Protein AF-A0A6V7LAR7-F1 (afdb_monomer)

Sequence (161 aa):
KAHPILPVVAITGLGSPVVISAIHAVNAEGSDAVVTILKGGPGHHHAVVSALAQPGSSIDVLVEVYGPPPPTPPPTSTEPPATEPSTAPTSEEPSTPSESTETTVAPPSEETTVPDETTESSAAPSEETTVPAESTEPSEEPSAPPAQEPSSEPSSPASSN

pLDDT: mean 70.25, std 15.03, range [43.09, 93.5]

Structure (mmCIF, N/CA/C/O backbone):
data_AF-A0A6V7LAR7-F1
#
_entry.id   AF-A0A6V7LAR7-F1
#
loop_
_atom_site.group_PDB
_atom_site.id
_atom_site.type_symbol
_atom_site.label_atom_id
_atom_site.label_alt_id
_atom_site.label_comp_id
_atom_site.label_asym_id
_atom_site.label_entity_id
_atom_site.label_seq_id
_atom_site.pdbx_PDB_ins_code
_atom_site.Cartn_x
_atom_site.Cartn_y
_atom_site.Cartn_z
_atom_site.occupancy
_atom_site.B_iso_or_equiv
_atom_site.auth_seq_id
_atom_site.auth_comp_id
_atom_site.auth_asym_id
_atom_site.auth_atom_id
_atom_site.pdbx_PDB_model_num
ATOM 1 N N . LYS A 1 1 ? -28.496 15.052 15.044 1.00 46.34 1 LYS A N 1
ATOM 2 C CA . LYS A 1 1 ? -28.074 15.571 13.718 1.00 46.34 1 LYS A CA 1
ATOM 3 C C . LYS A 1 1 ? -26.676 15.009 13.479 1.00 46.34 1 LYS A C 1
ATOM 5 O O . LYS A 1 1 ? -25.758 15.465 14.140 1.00 46.34 1 LYS A O 1
ATOM 10 N N . ALA A 1 2 ? -26.551 13.916 12.723 1.00 43.09 2 ALA A N 1
ATOM 11 C CA . ALA A 1 2 ? -25.265 13.247 12.524 1.00 43.09 2 ALA A CA 1
ATOM 12 C C . ALA A 1 2 ? -24.350 14.156 11.690 1.00 43.09 2 ALA A C 1
ATOM 14 O O . ALA A 1 2 ? -24.773 14.648 10.643 1.00 43.09 2 ALA A O 1
ATOM 15 N N . HIS A 1 3 ? -23.148 14.440 12.191 1.00 43.09 3 HIS A N 1
ATOM 16 C CA . HIS A 1 3 ? -22.141 15.165 11.423 1.00 43.09 3 HIS A CA 1
ATOM 17 C C . HIS A 1 3 ? -21.569 14.237 10.339 1.00 43.09 3 HIS A C 1
ATOM 19 O O . HIS A 1 3 ? -21.360 13.054 10.615 1.00 43.09 3 HIS A O 1
ATOM 25 N N . PRO A 1 4 ? -21.350 14.742 9.113 1.00 46.06 4 PRO A N 1
ATOM 26 C CA . PRO A 1 4 ? -20.839 13.942 8.008 1.00 46.06 4 PRO A CA 1
ATOM 27 C C . PRO A 1 4 ? -19.440 13.410 8.336 1.00 46.06 4 PRO A C 1
ATOM 29 O O . PRO A 1 4 ? -18.548 14.165 8.721 1.00 46.06 4 PRO A O 1
ATOM 32 N N . ILE A 1 5 ? -19.278 12.095 8.201 1.00 46.91 5 ILE A N 1
ATOM 33 C CA . ILE A 1 5 ? -18.023 11.371 8.402 1.00 46.91 5 ILE A CA 1
ATOM 34 C C . ILE A 1 5 ? -17.092 11.752 7.246 1.00 46.91 5 ILE A C 1
ATOM 36 O O . ILE A 1 5 ? -17.402 11.459 6.094 1.00 46.91 5 ILE A O 1
ATOM 40 N N . LEU A 1 6 ? -15.974 12.420 7.532 1.00 53.06 6 LEU A N 1
ATOM 41 C CA . LEU A 1 6 ? -14.935 12.682 6.534 1.00 53.06 6 LEU A CA 1
ATOM 42 C C . LEU A 1 6 ? -13.552 12.308 7.081 1.00 53.06 6 LEU A C 1
ATOM 44 O O . LEU A 1 6 ? -12.831 13.172 7.575 1.00 53.06 6 LEU A O 1
ATOM 48 N N . PRO A 1 7 ? -13.144 11.042 6.928 1.00 48.00 7 PRO A N 1
ATOM 49 C CA . PRO A 1 7 ? -11.750 10.722 6.708 1.00 48.00 7 PRO A CA 1
ATOM 50 C C . PRO A 1 7 ? -11.610 10.115 5.311 1.00 48.00 7 PRO A C 1
ATOM 52 O O . PRO A 1 7 ? -11.947 8.960 5.081 1.00 48.00 7 PRO A O 1
ATOM 55 N N . VAL A 1 8 ? -11.111 10.903 4.360 1.00 46.16 8 VAL A N 1
ATOM 56 C CA . VAL A 1 8 ? -10.593 10.367 3.098 1.00 46.16 8 VAL A CA 1
ATOM 57 C C . VAL A 1 8 ? -9.153 10.827 2.992 1.00 46.16 8 VAL A C 1
ATOM 59 O O . VAL A 1 8 ? -8.874 11.937 2.546 1.00 46.16 8 VAL A O 1
ATOM 62 N N . VAL A 1 9 ? -8.230 9.976 3.429 1.00 49.28 9 VAL A N 1
ATOM 63 C CA . VAL A 1 9 ? -6.819 10.141 3.086 1.00 49.28 9 VAL A CA 1
ATOM 64 C C . VAL A 1 9 ? -6.592 9.334 1.813 1.00 49.28 9 VAL A C 1
ATOM 66 O O . VAL A 1 9 ? -6.404 8.124 1.861 1.00 49.28 9 VAL A O 1
ATOM 69 N N . ALA A 1 10 ? -6.676 9.998 0.661 1.00 46.47 10 ALA A N 1
ATOM 70 C CA . ALA A 1 10 ? -6.247 9.419 -0.607 1.00 46.47 10 ALA A CA 1
ATOM 71 C C . ALA A 1 10 ? -4.748 9.696 -0.767 1.00 46.47 10 ALA A C 1
ATOM 73 O O . ALA A 1 10 ? -4.351 10.734 -1.301 1.00 46.47 10 ALA A O 1
ATOM 74 N N . ILE A 1 11 ? -3.904 8.790 -0.272 1.00 56.28 11 ILE A N 1
ATOM 75 C CA . ILE A 1 11 ? -2.467 8.869 -0.547 1.00 56.28 11 ILE A CA 1
ATOM 76 C C . ILE A 1 11 ? -2.269 8.349 -1.968 1.00 56.28 11 ILE A C 1
ATOM 78 O O . ILE A 1 11 ? -2.351 7.149 -2.228 1.00 56.28 11 ILE A O 1
ATOM 82 N N . THR A 1 12 ? -2.063 9.271 -2.904 1.00 50.88 12 THR A N 1
ATOM 83 C CA . THR A 1 12 ? -1.630 8.920 -4.258 1.00 50.88 12 THR A CA 1
ATOM 84 C C . THR A 1 12 ? -0.116 8.787 -4.210 1.00 50.88 12 THR A C 1
ATOM 86 O O . THR A 1 12 ? 0.573 9.750 -3.875 1.00 50.88 12 THR A O 1
ATOM 89 N N . GLY A 1 13 ? 0.397 7.584 -4.477 1.00 53.59 13 GLY A N 1
ATOM 90 C CA . GLY A 1 13 ? 1.837 7.333 -4.482 1.00 53.59 13 GLY A CA 1
ATOM 91 C C . GLY A 1 13 ? 2.574 8.311 -5.401 1.00 53.59 13 GLY A C 1
ATOM 92 O O . GLY A 1 13 ? 2.082 8.634 -6.484 1.00 53.59 13 GLY A O 1
ATOM 93 N N . LEU A 1 14 ? 3.745 8.782 -4.955 1.00 52.44 14 LEU A N 1
ATOM 94 C CA . LEU A 1 14 ? 4.710 9.525 -5.769 1.00 52.44 14 LEU A CA 1
ATOM 95 C C . LEU A 1 14 ? 4.876 8.776 -7.093 1.00 52.44 14 LEU A C 1
ATOM 97 O O . LEU A 1 14 ? 5.326 7.634 -7.070 1.00 52.44 14 LEU A O 1
ATOM 101 N N . GLY A 1 15 ? 4.440 9.381 -8.203 1.00 55.12 15 GLY A N 1
ATOM 102 C CA . GLY A 1 15 ? 4.368 8.754 -9.524 1.00 55.12 15 GLY A CA 1
ATOM 103 C C . GLY A 1 15 ? 5.712 8.181 -9.955 1.00 55.12 15 GLY A C 1
ATOM 104 O O . GLY A 1 15 ? 6.521 8.868 -10.577 1.00 55.12 15 GLY A O 1
ATOM 105 N N . SER A 1 16 ? 5.957 6.926 -9.591 1.00 60.81 16 SER A N 1
ATOM 106 C CA . SER A 1 16 ? 7.172 6.223 -9.948 1.00 60.81 16 SER A CA 1
ATOM 107 C C . SER A 1 16 ? 7.112 5.937 -11.446 1.00 60.81 16 SER A C 1
ATOM 109 O O . SER A 1 16 ? 6.093 5.432 -11.929 1.00 60.81 16 SER A O 1
ATOM 111 N N . PRO A 1 17 ? 8.189 6.199 -12.207 1.00 72.12 17 PRO A N 1
ATOM 112 C CA . PRO A 1 17 ? 8.261 5.756 -13.597 1.00 72.12 17 PRO A CA 1
ATOM 113 C C . PRO A 1 17 ? 8.225 4.223 -13.698 1.00 72.12 17 PRO A C 1
ATOM 115 O O . PRO A 1 17 ? 8.034 3.669 -14.776 1.00 72.12 17 PRO A O 1
ATOM 118 N N . VAL A 1 18 ? 8.400 3.525 -12.574 1.00 78.19 18 VAL A N 1
ATOM 119 C CA . VAL A 1 18 ? 8.431 2.074 -12.489 1.00 78.19 18 VAL A CA 1
ATOM 120 C C . VAL A 1 18 ? 7.026 1.522 -12.232 1.00 78.19 18 VAL A C 1
ATOM 122 O O . VAL A 1 18 ? 6.269 2.055 -11.422 1.00 78.19 18 VAL A O 1
ATOM 125 N N . VAL A 1 19 ? 6.682 0.440 -12.931 1.00 88.88 19 VAL A N 1
ATOM 126 C CA . VAL A 1 19 ? 5.436 -0.307 -12.730 1.00 88.88 19 VAL A CA 1
ATOM 127 C C . VAL A 1 19 ? 5.450 -0.983 -11.359 1.00 88.88 19 VAL A C 1
ATOM 129 O O . VAL A 1 19 ? 6.422 -1.642 -10.993 1.00 88.88 19 VAL A O 1
ATOM 132 N N . ILE A 1 20 ? 4.360 -0.853 -10.612 1.00 89.56 20 ILE A N 1
ATOM 133 C CA . ILE A 1 20 ? 4.181 -1.506 -9.317 1.00 89.56 20 ILE A CA 1
ATOM 134 C C . ILE A 1 20 ? 4.089 -3.022 -9.533 1.00 89.56 20 ILE A C 1
ATOM 136 O O . ILE A 1 20 ? 3.331 -3.491 -10.382 1.00 89.56 20 ILE A O 1
ATOM 140 N N . SER A 1 21 ? 4.843 -3.802 -8.760 1.00 90.25 21 SER A N 1
ATOM 141 C CA . SER A 1 21 ? 4.786 -5.269 -8.770 1.00 90.25 21 SER A CA 1
ATOM 142 C C . SER A 1 21 ? 3.894 -5.818 -7.660 1.00 90.25 21 SER A C 1
ATOM 144 O O . SER A 1 21 ? 3.171 -6.788 -7.875 1.00 90.25 21 SER A O 1
ATOM 146 N N . ALA A 1 22 ? 3.909 -5.183 -6.489 1.00 90.56 22 ALA A N 1
ATOM 147 C CA . ALA A 1 22 ? 3.083 -5.548 -5.347 1.00 90.56 22 ALA A CA 1
ATOM 148 C C . ALA A 1 22 ? 2.824 -4.330 -4.454 1.00 90.56 22 ALA A C 1
ATOM 150 O O . ALA A 1 22 ? 3.607 -3.378 -4.434 1.00 90.56 22 ALA A O 1
ATOM 151 N N . ILE A 1 23 ? 1.725 -4.381 -3.704 1.00 90.81 23 ILE A N 1
ATOM 152 C CA . ILE A 1 23 ? 1.389 -3.402 -2.670 1.00 90.81 23 ILE A CA 1
ATOM 153 C C . ILE A 1 23 ? 1.040 -4.168 -1.411 1.00 90.81 23 ILE A C 1
ATOM 155 O O . ILE A 1 23 ? 0.245 -5.107 -1.457 1.00 90.81 23 ILE A O 1
ATOM 159 N N . HIS A 1 24 ? 1.613 -3.734 -0.302 1.00 93.12 24 HIS A N 1
ATOM 160 C CA . HIS A 1 24 ? 1.287 -4.217 1.022 1.00 93.12 24 HIS A CA 1
ATOM 161 C C . HIS A 1 24 ? 0.841 -3.015 1.856 1.00 93.12 24 HIS A C 1
ATOM 163 O O . HIS A 1 24 ? 1.580 -2.047 2.002 1.00 93.12 24 HIS A O 1
ATOM 169 N N . ALA A 1 25 ? -0.409 -3.032 2.311 1.00 92.38 25 ALA A N 1
ATOM 170 C CA . ALA A 1 25 ? -0.999 -1.939 3.073 1.00 92.38 25 ALA A CA 1
ATOM 171 C C . ALA A 1 25 ? -1.646 -2.519 4.329 1.00 92.38 25 ALA A C 1
ATOM 173 O O . ALA A 1 25 ? -2.578 -3.318 4.231 1.00 92.38 25 ALA A O 1
ATOM 174 N N . VAL A 1 26 ? -1.122 -2.147 5.493 1.00 93.50 26 VAL A N 1
ATOM 175 C CA . VAL A 1 26 ? -1.520 -2.706 6.790 1.00 93.50 26 VAL A CA 1
ATOM 176 C C . VAL A 1 26 ? -1.661 -1.603 7.827 1.00 93.50 26 VAL A C 1
ATOM 178 O O . VAL A 1 26 ? -0.988 -0.578 7.745 1.00 93.50 26 VAL A O 1
ATOM 181 N N . ASN A 1 27 ? -2.522 -1.817 8.817 1.00 93.19 27 ASN A N 1
ATOM 182 C CA . ASN A 1 27 ? -2.596 -0.917 9.962 1.00 93.19 27 ASN A CA 1
ATOM 183 C C . ASN A 1 27 ? -1.307 -0.997 10.775 1.00 93.19 27 ASN A C 1
ATOM 185 O O . ASN A 1 27 ? -0.805 -2.091 11.048 1.00 93.19 27 ASN A O 1
ATOM 189 N N . ALA A 1 28 ? -0.802 0.161 11.182 1.00 92.75 28 ALA A N 1
ATOM 190 C CA . ALA A 1 28 ? 0.229 0.234 12.200 1.00 92.75 28 ALA A CA 1
ATOM 191 C C . ALA A 1 28 ? -0.343 -0.137 13.581 1.00 92.75 28 ALA A C 1
ATOM 193 O O . ALA A 1 28 ? -1.559 -0.240 13.783 1.00 92.75 28 ALA A O 1
ATOM 194 N N . GLU A 1 29 ? 0.549 -0.354 14.546 1.00 93.25 29 GLU A N 1
ATOM 195 C CA . GLU A 1 29 ? 0.164 -0.698 15.913 1.00 93.25 29 GLU A CA 1
ATOM 196 C C . GLU A 1 29 ? -0.709 0.408 16.530 1.00 93.25 29 GLU A C 1
ATOM 198 O O . GLU A 1 29 ? -0.348 1.582 16.527 1.00 93.25 29 GLU A O 1
ATOM 203 N N . GLY A 1 30 ? -1.883 0.031 17.047 1.00 88.88 30 GLY A N 1
ATOM 204 C CA . GLY A 1 30 ? -2.839 0.971 17.641 1.00 88.88 30 GLY A CA 1
ATOM 205 C C . GLY A 1 30 ? -3.810 1.642 16.660 1.00 88.88 30 GLY A C 1
ATOM 206 O O . GLY A 1 30 ? -4.621 2.456 17.101 1.00 88.88 30 GLY A O 1
ATOM 207 N N . SER A 1 31 ? -3.785 1.304 15.364 1.00 91.12 31 SER A N 1
ATOM 208 C CA . SER A 1 31 ? -4.808 1.744 14.403 1.00 91.12 31 SER A CA 1
ATOM 209 C C . SER A 1 31 ? -5.839 0.650 14.103 1.00 91.12 31 SER A C 1
ATOM 211 O O . SER A 1 31 ? -5.499 -0.521 13.931 1.00 91.12 31 SER A O 1
ATOM 213 N N . ASP A 1 32 ? -7.112 1.042 14.009 1.00 88.69 32 ASP A N 1
ATOM 214 C CA . ASP A 1 32 ? -8.255 0.173 13.691 1.00 88.69 32 ASP A CA 1
ATOM 215 C C . ASP A 1 32 ? -8.853 0.449 12.297 1.00 88.69 32 ASP A C 1
ATOM 217 O O . ASP A 1 32 ? -9.992 0.074 12.012 1.00 88.69 32 ASP A O 1
ATOM 221 N N . ALA A 1 33 ? -8.101 1.114 11.416 1.00 91.44 33 ALA A N 1
ATOM 222 C CA . ALA A 1 33 ? -8.613 1.529 10.119 1.00 91.44 33 ALA A CA 1
ATOM 223 C C . ALA A 1 33 ? -8.933 0.335 9.196 1.00 91.44 33 ALA A C 1
ATOM 225 O O . ALA A 1 33 ? -8.230 -0.669 9.133 1.00 91.44 33 ALA A O 1
ATOM 226 N N . VAL A 1 34 ? -9.989 0.455 8.403 1.00 92.25 34 VAL A N 1
ATOM 227 C CA . VAL A 1 34 ? -10.242 -0.422 7.262 1.00 92.25 34 VAL A CA 1
ATOM 228 C C . VAL A 1 34 ? -9.461 0.129 6.076 1.00 92.25 34 VAL A C 1
ATOM 230 O O . VAL A 1 34 ? -9.736 1.234 5.605 1.00 92.25 34 VAL A O 1
ATOM 233 N N . VAL A 1 35 ? -8.483 -0.640 5.602 1.00 92.00 35 VAL A N 1
ATOM 234 C CA . VAL A 1 35 ? -7.614 -0.265 4.480 1.00 92.00 35 VAL A CA 1
ATOM 235 C C . VAL A 1 35 ? -8.081 -0.967 3.211 1.00 92.00 35 VAL A C 1
ATOM 237 O O . VAL A 1 35 ? -8.353 -2.166 3.207 1.00 92.00 35 VAL A O 1
ATOM 240 N N . THR A 1 36 ? -8.211 -0.230 2.111 1.00 91.50 36 THR A N 1
ATOM 241 C CA . THR A 1 36 ? -8.667 -0.767 0.822 1.00 91.50 36 THR A CA 1
ATOM 242 C C . THR A 1 36 ? -7.935 -0.094 -0.332 1.00 91.50 36 THR A C 1
ATOM 244 O O . THR A 1 36 ? -7.794 1.127 -0.373 1.00 91.50 36 THR A O 1
ATOM 247 N N . ILE A 1 37 ? -7.495 -0.885 -1.310 1.00 89.94 37 ILE A N 1
ATOM 248 C CA . ILE A 1 37 ? -6.944 -0.370 -2.567 1.00 89.94 37 ILE A CA 1
ATOM 249 C C . ILE A 1 37 ? -8.120 -0.086 -3.505 1.00 89.94 37 ILE A C 1
ATOM 251 O O . ILE A 1 37 ? -8.830 -1.004 -3.904 1.00 89.94 37 ILE A O 1
ATOM 255 N N . LEU A 1 38 ? -8.343 1.184 -3.840 1.00 89.56 38 LEU A N 1
ATOM 256 C CA . LEU A 1 38 ? -9.483 1.612 -4.658 1.00 89.56 38 LEU A CA 1
ATOM 257 C C . LEU A 1 38 ? -9.195 1.550 -6.160 1.00 89.56 38 LEU A C 1
ATOM 259 O O . LEU A 1 38 ? -10.087 1.261 -6.954 1.00 89.56 38 LEU A O 1
ATOM 263 N N . LYS A 1 39 ? -7.967 1.887 -6.567 1.00 88.12 39 LYS A N 1
ATOM 264 C CA . LYS A 1 39 ? -7.565 1.967 -7.978 1.00 88.12 39 LYS A CA 1
ATOM 265 C C . LYS A 1 39 ? -6.069 1.721 -8.138 1.00 88.12 39 LYS A C 1
ATOM 267 O O . LYS A 1 39 ? -5.290 2.046 -7.244 1.00 88.12 39 LYS A O 1
ATOM 272 N N . GLY A 1 40 ? -5.675 1.233 -9.312 1.00 86.81 40 GLY A N 1
ATOM 273 C CA . GLY A 1 40 ? -4.280 0.975 -9.656 1.00 86.81 40 GLY A CA 1
ATOM 274 C C . GLY A 1 40 ? -3.775 -0.318 -9.019 1.00 86.81 40 GLY A C 1
ATOM 275 O O . GLY A 1 40 ? -4.554 -1.251 -8.838 1.00 86.81 40 GLY A O 1
ATOM 276 N N . GLY A 1 41 ? -2.486 -0.375 -8.682 1.00 86.12 41 GLY A N 1
ATOM 277 C CA . GLY A 1 41 ? -1.874 -1.557 -8.066 1.00 86.12 41 GLY A CA 1
ATOM 278 C C . GLY A 1 41 ? -0.854 -2.258 -8.961 1.00 86.12 41 GLY A C 1
ATOM 279 O O . GLY A 1 41 ? -0.246 -1.603 -9.808 1.00 86.12 41 GLY A O 1
ATOM 280 N N . PRO A 1 42 ? -0.647 -3.578 -8.790 1.00 90.25 42 PRO A N 1
ATOM 281 C CA . PRO A 1 42 ? 0.245 -4.351 -9.646 1.00 90.25 42 PRO A CA 1
ATOM 282 C C . PRO A 1 42 ? -0.040 -4.113 -11.135 1.00 90.25 42 PRO A C 1
ATOM 284 O O . PRO A 1 42 ? -1.196 -4.068 -11.559 1.00 90.25 42 PRO A O 1
ATOM 287 N N . GLY A 1 43 ? 1.007 -3.907 -11.931 1.00 89.69 43 GLY A N 1
ATOM 288 C CA . GLY A 1 43 ? 0.889 -3.592 -13.358 1.00 89.69 43 GLY A CA 1
ATOM 289 C C . GLY A 1 43 ? 0.601 -2.119 -13.677 1.00 89.69 43 GLY A C 1
ATOM 290 O O . GLY A 1 43 ? 0.587 -1.753 -14.848 1.00 89.69 43 GLY A O 1
ATOM 291 N N . HIS A 1 44 ? 0.421 -1.257 -12.672 1.00 89.94 44 HIS A N 1
ATOM 292 C CA . HIS A 1 44 ? 0.161 0.172 -12.855 1.00 89.94 44 HIS A CA 1
ATOM 293 C C . HIS A 1 44 ? 1.294 1.023 -12.267 1.00 89.94 44 HIS A C 1
ATOM 295 O O . HIS A 1 44 ? 2.026 0.587 -11.387 1.00 89.94 44 HIS A O 1
ATOM 301 N N . HIS A 1 45 ? 1.428 2.268 -12.726 1.00 85.94 45 HIS A N 1
ATOM 302 C CA . HIS A 1 45 ? 2.395 3.242 -12.182 1.00 85.94 45 HIS A CA 1
ATOM 303 C C . HIS A 1 45 ? 1.893 3.983 -10.937 1.00 85.94 45 HIS A C 1
ATOM 305 O O . HIS A 1 45 ? 2.619 4.754 -10.315 1.00 85.94 45 HIS A O 1
ATOM 311 N N . HIS A 1 46 ? 0.620 3.799 -10.603 1.00 86.06 46 HIS A N 1
ATOM 312 C CA . HIS A 1 46 ? -0.029 4.473 -9.495 1.00 86.06 46 HIS A CA 1
ATOM 313 C C . HIS A 1 46 ? -0.934 3.498 -8.758 1.00 86.06 46 HIS A C 1
ATOM 315 O O . HIS A 1 46 ? -1.417 2.513 -9.321 1.00 86.06 46 HIS A O 1
ATOM 321 N N . ALA A 1 47 ? -1.188 3.817 -7.498 1.00 87.50 47 ALA A N 1
ATOM 322 C CA . ALA A 1 47 ? -2.209 3.182 -6.696 1.00 87.50 47 ALA A CA 1
ATOM 323 C C . ALA A 1 47 ? -2.875 4.225 -5.805 1.00 87.50 47 ALA A C 1
ATOM 325 O O . ALA A 1 47 ? -2.241 5.197 -5.383 1.00 87.50 47 ALA A O 1
ATOM 326 N N . VAL A 1 48 ? -4.161 4.016 -5.555 1.00 88.44 48 VAL A N 1
ATOM 327 C CA . VAL A 1 48 ? -4.976 4.832 -4.662 1.00 88.44 48 VAL A CA 1
ATOM 328 C C . VAL A 1 48 ? -5.413 3.937 -3.518 1.00 88.44 48 VAL A C 1
ATOM 330 O O . VAL A 1 48 ? -6.173 2.989 -3.724 1.00 88.44 48 VAL A O 1
ATOM 333 N N . VAL A 1 49 ? -4.922 4.241 -2.321 1.00 89.62 49 VAL A N 1
ATOM 334 C CA . VAL A 1 49 ? -5.278 3.534 -1.089 1.00 89.62 49 VAL A CA 1
ATOM 335 C C . VAL A 1 49 ? -6.223 4.415 -0.282 1.00 89.62 49 VAL A C 1
ATOM 337 O O . VAL A 1 49 ? -6.008 5.621 -0.165 1.00 89.62 49 VAL A O 1
ATOM 340 N N . SER A 1 50 ? -7.279 3.808 0.246 1.00 89.69 50 SER A N 1
ATOM 341 C CA . SER A 1 50 ? -8.215 4.417 1.183 1.00 89.69 50 SER A CA 1
ATOM 342 C C . SER A 1 50 ? -8.062 3.760 2.545 1.00 89.69 50 SER A C 1
ATOM 344 O O . SER A 1 50 ? -7.938 2.540 2.635 1.00 89.69 50 SER A O 1
ATOM 346 N N . ALA A 1 51 ? -8.070 4.581 3.590 1.00 91.62 51 ALA A N 1
ATOM 347 C CA . ALA A 1 51 ? -8.083 4.148 4.976 1.00 91.62 51 ALA A CA 1
ATOM 348 C C . ALA A 1 51 ? -9.244 4.840 5.695 1.00 91.62 51 ALA A C 1
ATOM 350 O O . ALA A 1 51 ? -9.348 6.070 5.673 1.00 91.62 51 ALA A O 1
ATOM 351 N N . LEU A 1 52 ? -10.124 4.045 6.298 1.00 90.81 52 LEU A N 1
ATOM 352 C CA . LEU A 1 52 ? -11.345 4.505 6.958 1.00 90.81 52 LEU A CA 1
ATOM 353 C C . LEU A 1 52 ? -11.355 4.007 8.401 1.00 90.81 52 LEU A C 1
ATOM 355 O O . LEU A 1 52 ? -11.375 2.805 8.622 1.00 90.81 52 LEU A O 1
ATOM 359 N N . ALA A 1 53 ? -11.390 4.906 9.380 1.00 88.75 53 ALA A N 1
ATOM 360 C CA . ALA A 1 53 ? -11.540 4.541 10.789 1.00 88.75 53 ALA A CA 1
ATOM 361 C C . ALA A 1 53 ? -12.801 5.159 11.396 1.00 88.75 53 ALA A C 1
ATOM 363 O O . ALA A 1 53 ? -13.399 6.086 10.833 1.00 88.75 53 ALA A O 1
ATOM 364 N N . GLN A 1 54 ? -13.209 4.638 12.554 1.00 87.38 54 GLN A N 1
ATOM 365 C CA . GLN A 1 54 ? -14.312 5.221 13.309 1.00 87.38 54 GLN A CA 1
ATOM 366 C C . GLN A 1 54 ? -13.945 6.629 13.808 1.00 87.38 54 GLN A C 1
ATOM 368 O O . GLN A 1 54 ? -12.779 6.911 14.092 1.00 87.38 54 GLN A O 1
ATOM 373 N N . PRO A 1 55 ? -14.922 7.545 13.935 1.00 84.06 55 PRO A N 1
ATOM 374 C CA . PRO A 1 55 ? -14.669 8.856 14.516 1.00 84.06 55 PRO A CA 1
ATOM 375 C C . PRO A 1 55 ? -14.069 8.738 15.922 1.00 84.06 55 PRO A C 1
ATOM 377 O O . PRO A 1 55 ? -14.667 8.128 16.803 1.00 84.06 55 PRO A O 1
ATOM 380 N N . GLY A 1 56 ? -12.910 9.363 16.134 1.00 83.56 56 GLY A N 1
ATOM 381 C CA . GLY A 1 56 ? -12.176 9.299 17.402 1.00 83.56 56 GLY A CA 1
ATOM 382 C C . GLY A 1 56 ? -11.071 8.240 17.446 1.00 83.56 56 GLY A C 1
ATOM 383 O O . GLY A 1 56 ? -10.243 8.306 18.351 1.00 83.56 56 GLY A O 1
ATOM 384 N N . SER A 1 57 ? -11.004 7.336 16.466 1.00 85.56 57 SER A N 1
ATOM 385 C CA . SER A 1 57 ? -9.876 6.418 16.289 1.00 85.56 57 SER A CA 1
ATOM 386 C C . SER A 1 57 ? -8.749 7.061 15.473 1.00 85.56 57 SER A C 1
ATOM 388 O O . SER A 1 57 ? -8.982 7.904 14.600 1.00 85.56 57 SER A O 1
ATOM 390 N N . SER A 1 58 ? -7.507 6.658 15.743 1.00 85.00 58 SER A N 1
ATOM 391 C CA . SER A 1 58 ? -6.339 7.056 14.954 1.00 85.00 58 SER A CA 1
ATOM 392 C C . SER A 1 58 ? -6.213 6.220 13.681 1.00 85.00 58 SER A C 1
ATOM 394 O O . SER A 1 58 ? -6.290 4.991 13.715 1.00 85.00 58 SER A O 1
ATOM 396 N N . ILE A 1 59 ? -5.958 6.892 12.558 1.00 89.69 59 ILE A N 1
ATOM 397 C CA . ILE A 1 59 ? -5.599 6.250 11.291 1.00 89.69 59 ILE A CA 1
ATOM 398 C C . ILE A 1 59 ? -4.080 6.275 11.179 1.00 89.69 59 ILE A C 1
ATOM 400 O O . ILE A 1 59 ? -3.498 7.348 11.019 1.00 89.69 59 ILE A O 1
ATOM 404 N N . ASP A 1 60 ? -3.464 5.101 11.242 1.00 89.88 60 ASP A N 1
ATOM 405 C CA . ASP A 1 60 ? -2.048 4.917 10.951 1.00 89.88 60 ASP A CA 1
ATOM 406 C C . ASP A 1 60 ? -1.880 3.653 10.105 1.00 89.88 60 ASP A C 1
ATOM 408 O O . ASP A 1 60 ? -2.257 2.552 10.509 1.00 89.88 60 ASP A O 1
ATOM 412 N N . VAL A 1 61 ? -1.393 3.835 8.881 1.00 90.69 61 VAL A N 1
ATOM 413 C CA . VAL A 1 61 ? -1.334 2.791 7.856 1.00 90.69 61 VAL A CA 1
ATOM 414 C C . VAL A 1 61 ? 0.058 2.783 7.253 1.00 90.69 61 VAL A C 1
ATOM 416 O O . VAL A 1 61 ? 0.503 3.771 6.664 1.00 90.69 61 VAL A O 1
ATOM 419 N N . LEU A 1 62 ? 0.722 1.635 7.346 1.00 91.12 62 LEU A N 1
ATOM 420 C CA . LEU A 1 62 ? 1.975 1.374 6.663 1.00 91.12 62 LEU A CA 1
ATOM 421 C C . LEU A 1 62 ? 1.670 0.895 5.244 1.00 91.12 62 LEU A C 1
ATOM 423 O O . LEU A 1 62 ? 1.017 -0.132 5.054 1.00 91.12 62 LEU A O 1
ATOM 427 N N . VAL A 1 63 ? 2.155 1.640 4.251 1.00 90.69 63 VAL A N 1
ATOM 428 C CA . VAL A 1 63 ? 2.019 1.292 2.834 1.00 90.69 63 VAL A CA 1
ATOM 429 C C . VAL A 1 63 ? 3.402 1.044 2.244 1.00 90.69 63 VAL A C 1
ATOM 431 O O . VAL A 1 63 ? 4.203 1.965 2.096 1.00 90.69 63 VAL A O 1
ATOM 434 N N . GLU A 1 64 ? 3.660 -0.201 1.869 1.00 90.06 64 GLU A N 1
ATOM 435 C CA . GLU A 1 64 ? 4.861 -0.633 1.165 1.00 90.06 64 GLU A CA 1
ATOM 436 C C . GLU A 1 64 ? 4.510 -0.893 -0.303 1.00 90.06 64 GLU A C 1
ATOM 438 O O . GLU A 1 64 ? 3.598 -1.660 -0.631 1.00 90.06 64 GLU A O 1
ATOM 443 N N . VAL A 1 65 ? 5.235 -0.233 -1.204 1.00 87.94 65 VAL A N 1
ATOM 444 C CA . VAL A 1 65 ? 5.055 -0.374 -2.651 1.00 87.94 65 VAL A CA 1
ATOM 445 C C . VAL A 1 65 ? 6.317 -0.986 -3.231 1.00 87.94 65 VAL A C 1
ATOM 447 O O . VAL A 1 65 ? 7.406 -0.427 -3.103 1.00 87.94 65 VAL A O 1
ATOM 450 N N . TYR A 1 66 ? 6.162 -2.128 -3.888 1.00 88.50 66 TYR A N 1
ATOM 451 C CA . TYR A 1 66 ? 7.258 -2.835 -4.531 1.00 88.50 66 TYR A CA 1
ATOM 452 C C . TYR A 1 66 ? 7.245 -2.565 -6.033 1.00 88.50 66 TYR A C 1
ATOM 454 O O . TYR A 1 66 ? 6.188 -2.480 -6.660 1.00 88.50 66 TYR A O 1
ATOM 462 N N . GLY A 1 67 ? 8.438 -2.458 -6.610 1.00 88.75 67 GLY A N 1
ATOM 463 C CA . GLY A 1 67 ? 8.657 -2.391 -8.049 1.00 88.75 67 GLY A CA 1
ATOM 464 C C . GLY A 1 67 ? 9.812 -3.307 -8.460 1.00 88.75 67 GLY A C 1
ATOM 465 O O . GLY A 1 67 ? 10.552 -3.789 -7.596 1.00 88.75 67 GLY A O 1
ATOM 466 N N . PRO A 1 68 ? 9.975 -3.585 -9.762 1.00 83.62 68 PRO A N 1
ATOM 467 C CA . PRO A 1 68 ? 11.166 -4.241 -10.272 1.00 83.62 68 PRO A CA 1
ATOM 468 C C . PRO A 1 68 ? 12.427 -3.455 -9.880 1.00 83.62 68 PRO A C 1
ATOM 470 O O . PRO A 1 68 ? 12.378 -2.225 -9.752 1.00 83.62 68 PRO A O 1
ATOM 473 N N . PRO A 1 69 ? 13.561 -4.151 -9.690 1.00 80.69 69 PRO A N 1
ATOM 474 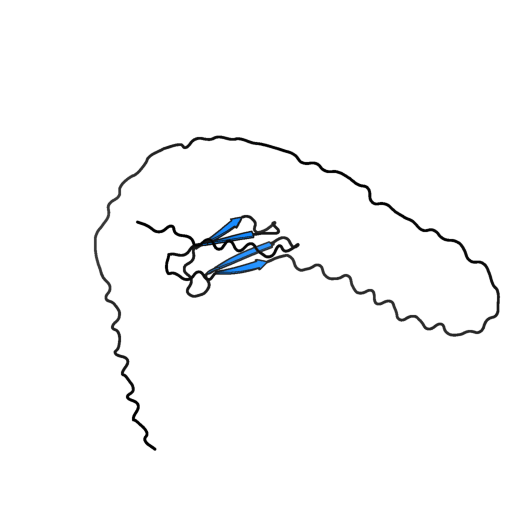C CA . PRO A 1 69 ? 14.822 -3.491 -9.398 1.00 80.69 69 PRO A CA 1
ATOM 475 C C . PRO A 1 69 ? 15.169 -2.502 -10.520 1.00 80.69 69 PRO A C 1
ATOM 477 O O . PRO A 1 69 ? 14.841 -2.759 -11.685 1.00 80.69 69 PRO A O 1
ATOM 480 N N . PRO A 1 70 ? 15.838 -1.379 -10.200 1.00 78.00 70 PRO A N 1
ATOM 481 C CA . PRO A 1 70 ? 16.323 -0.479 -11.233 1.00 78.00 70 PRO A CA 1
ATOM 482 C C . PRO A 1 70 ? 17.252 -1.247 -12.186 1.00 78.00 70 PRO A C 1
ATOM 484 O O . PRO A 1 70 ? 17.968 -2.154 -11.743 1.00 78.00 70 PRO A O 1
ATOM 487 N N . PRO A 1 71 ? 17.257 -0.911 -13.488 1.00 79.19 71 PRO A N 1
ATOM 488 C CA . PRO A 1 71 ? 18.151 -1.559 -14.436 1.00 79.19 71 PRO A CA 1
ATOM 489 C C . PRO A 1 71 ? 19.601 -1.396 -13.970 1.00 79.19 71 PRO A C 1
ATOM 491 O O . PRO A 1 71 ? 20.011 -0.309 -13.558 1.00 79.19 71 PRO A O 1
ATOM 494 N N . THR A 1 72 ? 20.376 -2.483 -14.017 1.00 84.94 72 THR A N 1
ATOM 495 C CA . THR A 1 72 ? 21.812 -2.430 -13.724 1.00 84.94 72 THR A CA 1
ATOM 496 C C . THR A 1 72 ? 22.457 -1.437 -14.692 1.00 84.94 72 THR A C 1
ATOM 498 O O . THR A 1 72 ? 22.241 -1.574 -15.901 1.00 84.94 72 THR A O 1
ATOM 501 N N . PRO A 1 73 ? 23.209 -0.427 -14.209 1.00 81.56 73 PRO A N 1
ATOM 502 C CA . PRO A 1 73 ? 23.882 0.497 -15.108 1.00 81.56 73 PRO A CA 1
ATOM 503 C C . PRO A 1 73 ? 24.811 -0.298 -16.036 1.00 81.56 73 PRO A C 1
ATOM 505 O O . PRO A 1 73 ? 25.370 -1.314 -15.606 1.00 81.56 73 PRO A O 1
ATOM 508 N N . PRO A 1 74 ? 24.976 0.124 -17.304 1.00 83.31 74 PRO A N 1
ATOM 509 C CA . PRO A 1 74 ? 25.929 -0.525 -18.190 1.00 83.31 74 PRO A CA 1
ATOM 510 C C . PRO A 1 74 ?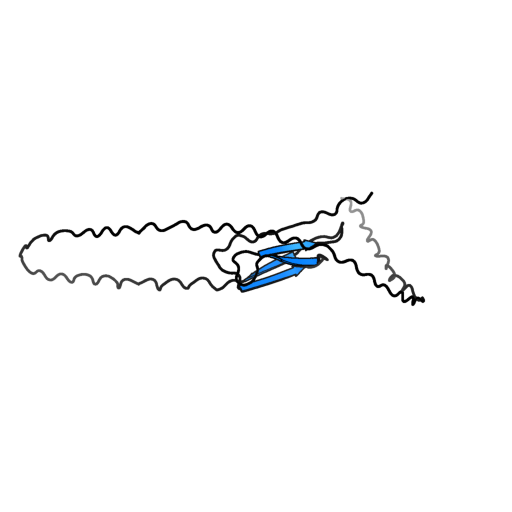 27.307 -0.532 -17.517 1.00 83.31 74 PRO A C 1
ATOM 512 O O . PRO A 1 74 ? 27.629 0.425 -16.802 1.00 83.31 74 PRO A O 1
ATOM 515 N N . PRO A 1 75 ? 28.122 -1.587 -17.710 1.00 81.88 75 PRO A N 1
ATOM 516 C CA . PRO A 1 75 ? 29.474 -1.587 -17.180 1.00 81.88 75 PRO A CA 1
ATOM 517 C C . PRO A 1 75 ? 30.163 -0.329 -17.694 1.00 81.88 75 PRO A C 1
ATOM 519 O O . PRO A 1 75 ? 30.177 -0.081 -18.902 1.00 81.88 75 PRO A O 1
ATOM 522 N N . THR A 1 76 ? 30.680 0.492 -16.780 1.00 75.38 76 THR A N 1
ATOM 523 C CA . THR A 1 76 ? 31.498 1.642 -17.147 1.00 75.38 76 THR A CA 1
ATOM 524 C C . THR A 1 76 ? 32.612 1.088 -18.013 1.00 75.38 76 THR A C 1
ATOM 526 O O . THR A 1 76 ? 33.427 0.303 -17.527 1.00 75.38 76 THR A O 1
ATOM 529 N N . SER A 1 77 ? 32.596 1.410 -19.306 1.00 72.19 77 SER A N 1
ATOM 530 C CA . SER A 1 77 ? 33.672 1.025 -20.204 1.00 72.19 77 SER A CA 1
ATOM 531 C C . SER A 1 77 ? 34.919 1.701 -19.659 1.00 72.19 77 SER A C 1
ATOM 533 O O . SER A 1 77 ? 35.103 2.903 -19.83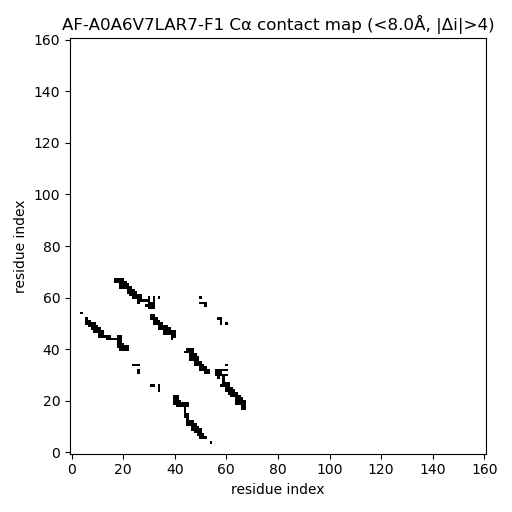6 1.00 72.19 77 SER A O 1
ATOM 535 N N . THR A 1 78 ? 35.722 0.957 -18.900 1.00 65.75 78 THR A N 1
ATOM 536 C CA . THR A 1 78 ? 37.076 1.358 -18.552 1.00 65.75 78 THR A CA 1
ATOM 537 C C . THR A 1 78 ? 37.798 1.419 -19.881 1.00 65.75 78 THR A C 1
ATOM 539 O O . THR A 1 78 ? 38.209 0.391 -20.416 1.00 65.75 78 THR A O 1
ATOM 542 N N . GLU A 1 79 ? 37.848 2.619 -20.460 1.00 66.44 79 GLU A N 1
ATOM 543 C CA . GLU A 1 79 ? 38.774 2.917 -21.537 1.00 66.44 79 GLU A CA 1
ATOM 544 C C . GLU A 1 79 ? 40.132 2.376 -21.073 1.00 66.44 79 GLU A C 1
ATOM 546 O O . GLU A 1 79 ? 40.576 2.728 -19.971 1.00 66.44 79 GLU A O 1
ATOM 551 N N . PRO A 1 80 ? 40.726 1.411 -21.801 1.00 71.94 80 PRO A N 1
ATOM 552 C CA . PRO A 1 80 ? 42.020 0.883 -21.415 1.00 71.94 80 PRO A CA 1
ATOM 553 C C . PRO A 1 80 ? 42.969 2.075 -21.283 1.00 71.94 80 PRO A C 1
ATOM 555 O O . PRO A 1 80 ? 42.893 2.982 -22.116 1.00 71.94 80 PRO A O 1
ATOM 558 N N . PRO A 1 81 ? 43.824 2.117 -20.244 1.00 66.75 81 PRO A N 1
ATOM 559 C CA . PRO A 1 81 ? 44.757 3.221 -20.074 1.00 66.75 81 PRO A CA 1
ATOM 560 C C . PRO A 1 81 ? 45.472 3.444 -21.402 1.00 66.75 81 PRO A C 1
ATOM 562 O O . PRO A 1 81 ? 46.005 2.489 -21.978 1.00 66.75 81 PRO A O 1
ATOM 565 N N . ALA A 1 82 ? 45.403 4.680 -21.908 1.00 64.62 82 ALA A N 1
ATOM 566 C CA . ALA A 1 82 ? 46.065 5.068 -23.139 1.00 64.62 82 ALA A CA 1
ATOM 567 C C . ALA A 1 82 ? 47.499 4.541 -23.074 1.00 64.62 82 ALA A C 1
ATOM 569 O O . ALA A 1 82 ? 48.263 4.896 -22.176 1.00 64.62 82 ALA A O 1
ATOM 570 N N . THR A 1 83 ? 47.825 3.616 -23.978 1.00 60.56 83 THR A N 1
ATOM 571 C CA . THR A 1 83 ? 49.195 3.143 -24.132 1.00 60.56 83 THR A CA 1
ATOM 572 C C . THR A 1 83 ? 49.996 4.373 -24.512 1.00 60.56 83 THR A C 1
ATOM 574 O O . THR A 1 83 ? 49.784 4.925 -25.592 1.00 60.56 83 THR A O 1
ATOM 577 N N . GLU A 1 84 ? 50.836 4.857 -23.595 1.00 64.00 84 GLU A N 1
ATOM 578 C CA . GLU A 1 84 ? 51.725 5.974 -23.883 1.00 64.00 84 GLU A CA 1
ATOM 579 C C . GLU A 1 84 ? 52.461 5.659 -25.194 1.00 64.00 84 GLU A C 1
ATOM 581 O O . GLU A 1 84 ? 53.015 4.559 -25.332 1.00 64.00 84 GLU A O 1
ATOM 586 N N . PRO A 1 85 ? 52.441 6.558 -26.193 1.00 54.88 85 PRO A N 1
ATOM 587 C CA . PRO A 1 85 ? 53.175 6.327 -27.419 1.00 54.88 85 PRO A CA 1
ATOM 588 C C . PRO A 1 85 ? 54.662 6.284 -27.067 1.00 54.88 85 PRO A C 1
ATOM 590 O O . PRO A 1 85 ? 55.263 7.297 -26.711 1.00 54.88 85 PRO A O 1
ATOM 593 N N . SER A 1 86 ? 55.254 5.093 -27.152 1.00 52.97 86 SER A N 1
ATOM 594 C CA . SER A 1 86 ? 56.702 4.926 -27.127 1.00 52.97 86 SER A CA 1
ATOM 595 C C . SER A 1 86 ? 57.280 5.748 -28.279 1.00 52.97 86 SER A C 1
ATOM 597 O O . SER A 1 86 ? 57.051 5.457 -29.454 1.00 52.97 86 SER A O 1
ATOM 599 N N . THR A 1 87 ? 57.964 6.833 -27.930 1.00 49.19 87 THR A N 1
ATOM 600 C CA . THR A 1 87 ? 58.593 7.777 -28.849 1.00 49.19 87 THR A CA 1
ATOM 601 C C . THR A 1 87 ? 59.730 7.084 -29.598 1.00 49.19 87 THR A C 1
ATOM 603 O O . THR A 1 87 ? 60.861 7.017 -29.125 1.00 49.19 87 THR A O 1
ATOM 606 N N . ALA A 1 88 ? 59.444 6.586 -30.799 1.00 53.19 88 ALA A N 1
ATOM 607 C CA . ALA A 1 88 ? 60.461 6.360 -31.817 1.00 53.19 88 ALA A CA 1
ATOM 608 C C . ALA A 1 88 ? 60.576 7.637 -32.671 1.00 53.19 88 ALA A C 1
ATOM 610 O O . ALA A 1 88 ? 59.561 8.091 -33.205 1.00 53.19 88 ALA A O 1
ATOM 611 N N . PRO A 1 89 ? 61.765 8.250 -32.825 1.00 56.97 89 PRO A N 1
ATOM 612 C CA . PRO A 1 89 ? 61.937 9.326 -33.786 1.00 56.97 89 PRO A CA 1
ATOM 613 C C . PRO A 1 89 ? 62.005 8.699 -35.180 1.00 56.97 89 PRO A C 1
ATOM 615 O O . PRO A 1 89 ? 62.943 7.973 -35.504 1.00 56.97 89 PRO A O 1
ATOM 618 N N . THR A 1 90 ? 61.008 8.939 -36.023 1.00 53.16 90 THR A N 1
ATOM 619 C CA . THR A 1 90 ? 61.112 8.651 -37.456 1.00 53.16 90 THR A CA 1
ATOM 620 C C . THR A 1 90 ? 60.469 9.786 -38.236 1.00 53.16 90 THR A C 1
ATOM 622 O O . THR A 1 90 ? 59.354 10.208 -37.945 1.00 53.16 90 THR A O 1
ATOM 625 N N . SER A 1 91 ? 61.284 10.312 -39.148 1.00 56.69 91 SER A N 1
ATOM 626 C CA . SER A 1 91 ? 61.087 11.455 -40.029 1.00 56.69 91 SER A CA 1
ATOM 627 C C . SER A 1 91 ? 59.763 11.484 -40.792 1.00 56.69 91 SER A C 1
ATOM 629 O O . SER A 1 91 ? 59.252 10.444 -41.184 1.00 56.69 91 SER A O 1
ATOM 631 N N . GLU A 1 92 ? 59.321 12.728 -41.023 1.00 52.88 92 GLU A N 1
ATOM 632 C CA . GLU A 1 92 ? 58.652 13.290 -42.213 1.00 52.88 92 GLU A CA 1
ATOM 633 C C . GLU A 1 92 ? 57.763 12.379 -43.073 1.00 52.88 92 GLU A C 1
ATOM 635 O O . GLU A 1 92 ? 58.250 11.445 -43.693 1.00 52.88 92 GLU A O 1
ATOM 640 N N . GLU A 1 93 ? 56.496 12.775 -43.260 1.00 49.19 93 GLU A N 1
ATOM 641 C CA . GLU A 1 93 ? 56.004 13.380 -44.520 1.00 49.19 93 GLU A CA 1
ATOM 642 C C . GLU A 1 93 ? 54.537 13.861 -44.337 1.00 49.19 93 GLU A C 1
ATOM 644 O O . GLU A 1 93 ? 53.764 13.197 -43.641 1.00 49.19 93 GLU A O 1
ATOM 649 N N . PRO A 1 94 ? 54.118 15.021 -44.888 1.00 65.00 94 PRO A N 1
ATOM 650 C CA . PRO A 1 94 ? 52.770 15.554 -44.694 1.00 65.00 94 PRO A CA 1
ATOM 651 C C . PRO A 1 94 ? 51.805 15.071 -45.786 1.00 65.00 94 PRO A C 1
ATOM 653 O O . PRO A 1 94 ? 52.124 15.123 -46.971 1.00 65.00 94 PRO A O 1
ATOM 656 N N . SER A 1 95 ? 50.578 14.684 -45.421 1.00 44.59 95 SER A N 1
ATOM 657 C CA . SER A 1 95 ? 49.484 14.505 -46.389 1.00 44.59 95 SER A CA 1
ATOM 658 C C . SER A 1 95 ? 48.101 14.764 -45.777 1.00 44.59 95 SER A C 1
ATOM 660 O O . SER A 1 95 ? 47.588 13.977 -44.994 1.00 44.59 95 SER A O 1
ATOM 662 N N . THR A 1 96 ? 47.548 15.909 -46.196 1.00 57.62 96 THR A N 1
ATOM 663 C CA . THR A 1 96 ? 46.136 16.286 -46.440 1.00 57.62 96 THR A CA 1
ATOM 664 C C . THR A 1 96 ? 45.045 16.074 -45.369 1.00 57.62 96 THR A C 1
ATOM 666 O O . THR A 1 96 ? 44.811 14.948 -44.939 1.00 57.62 96 THR A O 1
ATOM 669 N N . PRO A 1 97 ? 44.244 17.117 -45.052 1.00 56.41 97 PRO A N 1
ATOM 670 C CA . PRO A 1 97 ? 42.996 16.965 -44.308 1.00 56.41 97 PRO A CA 1
ATOM 671 C C . PRO A 1 97 ? 41.878 16.457 -45.234 1.00 56.41 97 PRO A C 1
ATOM 673 O O . PRO A 1 97 ? 41.599 17.073 -46.261 1.00 56.41 97 PRO A O 1
ATOM 676 N N . SER A 1 98 ? 41.230 15.347 -44.870 1.00 55.59 98 SER A N 1
ATOM 677 C CA . SER A 1 98 ? 39.977 14.908 -45.497 1.00 55.59 98 SER A CA 1
ATOM 678 C C . SER A 1 98 ? 38.783 15.322 -44.640 1.00 55.59 98 SER A C 1
ATOM 680 O O . SER A 1 98 ? 38.591 14.853 -43.523 1.00 55.59 98 SER A O 1
ATOM 682 N N . GLU A 1 99 ? 38.081 16.294 -45.206 1.00 56.41 99 GLU A N 1
ATOM 683 C CA . GLU A 1 99 ? 36.656 16.622 -45.197 1.00 56.41 99 GLU A CA 1
ATOM 684 C C . GLU A 1 99 ? 35.666 15.812 -44.327 1.00 56.41 99 GLU A C 1
ATOM 686 O O . GLU A 1 99 ? 35.583 14.587 -44.362 1.00 56.41 99 GLU A O 1
ATOM 691 N N . SER A 1 100 ? 34.866 16.604 -43.608 1.00 53.94 100 SER A N 1
ATOM 692 C CA . SER A 1 100 ? 33.501 16.438 -43.101 1.00 53.94 100 SER A CA 1
ATOM 693 C C . SER A 1 100 ? 32.633 15.301 -43.651 1.00 53.94 100 SER A C 1
ATOM 6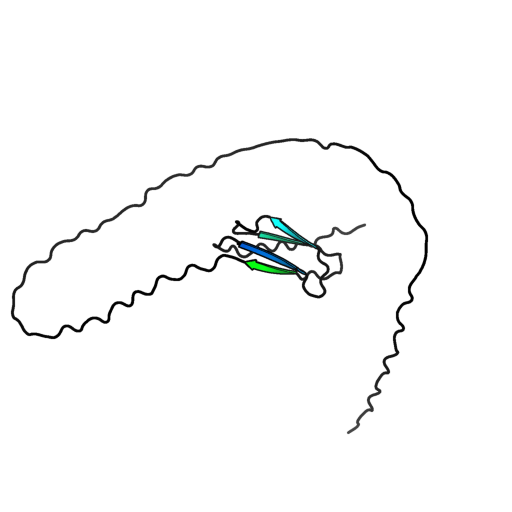95 O O . SER A 1 100 ? 32.486 15.174 -44.857 1.00 53.94 100 SER A O 1
ATOM 697 N N . THR A 1 101 ? 31.823 14.702 -42.768 1.00 52.78 101 THR A N 1
ATOM 698 C CA . THR A 1 101 ? 30.367 14.609 -43.003 1.00 52.78 101 THR A CA 1
ATOM 699 C C . THR A 1 101 ? 29.598 14.633 -41.683 1.00 52.78 101 THR A C 1
ATOM 701 O O . THR A 1 101 ? 29.593 13.673 -40.915 1.00 52.78 101 THR A O 1
ATOM 704 N N . GLU A 1 102 ? 28.924 15.757 -41.461 1.00 58.06 102 GLU A N 1
ATOM 705 C CA . GLU A 1 102 ? 27.771 15.928 -40.585 1.00 58.06 102 GLU A CA 1
ATOM 706 C C . GLU A 1 102 ? 26.616 15.063 -41.122 1.00 58.06 102 GLU A C 1
ATOM 708 O O . GLU A 1 102 ? 26.232 15.187 -42.282 1.00 58.06 102 GLU A O 1
ATOM 713 N N . THR A 1 103 ? 26.076 14.155 -40.307 1.00 56.94 103 THR A N 1
ATOM 714 C CA . THR A 1 103 ? 24.832 13.435 -40.623 1.00 56.94 103 THR A CA 1
ATOM 715 C C . THR A 1 103 ? 23.768 13.870 -39.627 1.00 56.94 103 THR A C 1
ATOM 717 O O . THR A 1 103 ? 23.632 13.326 -38.534 1.00 56.94 103 THR A O 1
ATOM 720 N N . THR A 1 104 ? 23.036 14.907 -40.030 1.00 64.12 104 THR A N 1
ATOM 721 C CA . THR A 1 104 ? 21.795 15.369 -39.411 1.00 64.12 104 THR A CA 1
ATOM 722 C C . THR A 1 104 ? 20.680 14.394 -39.783 1.00 64.12 104 THR A C 1
ATOM 724 O O . THR A 1 104 ? 20.234 14.362 -40.928 1.00 64.12 104 THR A O 1
ATOM 727 N N . VAL A 1 105 ? 20.224 13.592 -38.818 1.00 65.44 105 VAL A N 1
ATOM 728 C CA . VAL A 1 105 ? 18.999 12.788 -38.943 1.00 65.44 105 VAL A CA 1
ATOM 729 C C . VAL A 1 105 ? 17.910 13.465 -38.122 1.00 65.44 105 VAL A C 1
ATOM 731 O O . VAL A 1 105 ? 17.967 13.503 -36.895 1.00 65.44 105 VAL A O 1
ATOM 734 N N . ALA A 1 106 ? 16.930 14.028 -38.823 1.00 64.25 106 ALA A N 1
ATOM 735 C CA . ALA A 1 106 ? 15.693 14.522 -38.236 1.00 64.25 106 ALA A CA 1
ATOM 736 C C . ALA A 1 106 ? 14.845 13.347 -37.708 1.00 64.25 106 ALA A C 1
ATOM 738 O O . ALA A 1 106 ? 14.724 12.340 -38.410 1.00 64.25 106 ALA A O 1
ATOM 739 N N . PRO A 1 107 ? 14.212 13.450 -36.526 1.00 72.75 107 PRO A N 1
ATOM 740 C CA . PRO A 1 107 ? 13.145 12.531 -36.152 1.00 72.75 107 PRO A CA 1
ATOM 741 C C . PRO A 1 107 ? 11.825 12.918 -36.851 1.00 72.75 107 PRO A C 1
ATOM 743 O O . PRO A 1 107 ? 11.509 14.110 -36.931 1.00 72.75 107 PRO A O 1
ATOM 746 N N . PRO A 1 108 ? 11.045 11.944 -37.356 1.00 66.94 108 PRO A N 1
ATOM 747 C CA . PRO A 1 108 ? 9.731 12.203 -37.926 1.00 66.94 108 PRO A CA 1
ATOM 748 C C . PRO A 1 108 ? 8.692 12.497 -36.839 1.00 66.94 108 PRO A C 1
ATOM 750 O O . PRO A 1 108 ? 8.662 11.874 -35.778 1.00 66.94 108 PRO A O 1
ATOM 753 N N . SER A 1 109 ? 7.838 13.467 -37.153 1.00 67.19 109 SER A N 1
ATOM 754 C CA . SER A 1 109 ? 6.590 13.779 -36.467 1.00 67.19 109 SER A CA 1
ATOM 755 C C . SER A 1 109 ? 5.507 12.792 -36.887 1.00 67.19 109 SER A C 1
ATOM 757 O O . SER A 1 109 ? 5.157 12.779 -38.060 1.00 67.19 109 SER A O 1
ATOM 759 N N . GLU A 1 110 ? 4.922 12.064 -35.943 1.00 62.53 110 GLU A N 1
ATOM 760 C CA . GLU A 1 110 ? 3.638 11.360 -36.080 1.00 62.53 110 GLU A CA 1
ATOM 761 C C . GLU A 1 110 ? 3.056 11.226 -34.663 1.00 62.53 110 GLU A C 1
ATOM 763 O O . GLU A 1 110 ? 3.804 11.070 -33.703 1.00 62.53 110 GLU A O 1
ATOM 768 N N . GLU A 1 111 ? 1.764 11.240 -34.380 1.00 51.06 111 GLU A N 1
ATOM 769 C CA . GLU A 1 111 ? 0.552 11.764 -34.999 1.00 51.06 111 GLU A CA 1
ATOM 770 C C . GLU A 1 111 ? -0.474 11.630 -33.859 1.00 51.06 111 GLU A C 1
ATOM 772 O O . GLU A 1 111 ? -0.544 10.606 -33.177 1.00 51.06 111 GLU A O 1
ATOM 777 N N . THR A 1 112 ? -1.229 12.689 -33.591 1.00 53.12 112 THR A N 1
ATOM 778 C CA . THR A 1 112 ? -2.310 12.695 -32.605 1.00 53.12 112 THR A CA 1
ATOM 779 C C . THR A 1 112 ? -3.451 11.798 -33.080 1.00 53.12 112 THR A C 1
ATOM 781 O O . THR A 1 112 ? -4.079 12.099 -34.090 1.00 53.12 112 THR A O 1
ATOM 784 N N . THR A 1 113 ? -3.806 10.773 -32.306 1.00 59.12 113 THR A N 1
ATOM 785 C CA . THR A 1 113 ? -5.108 10.099 -32.424 1.00 59.12 113 THR A CA 1
ATOM 786 C C . THR A 1 113 ? -5.788 10.038 -31.063 1.00 59.12 113 THR A C 1
ATOM 788 O O . THR A 1 113 ? -5.355 9.349 -30.143 1.00 59.12 113 THR A O 1
ATOM 791 N N . VAL A 1 114 ? -6.869 10.806 -30.947 1.00 66.31 114 VAL A N 1
ATOM 792 C CA . VAL A 1 114 ? -7.841 10.750 -29.854 1.00 66.31 114 VAL A CA 1
ATOM 793 C C . VAL A 1 114 ? -9.029 9.950 -30.379 1.00 66.31 114 VAL A C 1
ATOM 795 O O . VAL A 1 114 ? -9.616 10.373 -31.376 1.00 66.31 114 VAL A O 1
ATOM 798 N N . PRO A 1 115 ? -9.416 8.835 -29.748 1.00 66.31 115 PRO A N 1
ATOM 799 C CA . PRO A 1 115 ? -10.767 8.331 -29.890 1.00 66.31 115 PRO A CA 1
ATOM 800 C C . PRO A 1 115 ? -11.623 8.810 -28.716 1.00 66.31 115 PRO A C 1
ATOM 802 O O . PRO A 1 115 ? -11.428 8.439 -27.559 1.00 66.31 115 PRO A O 1
ATOM 805 N N . ASP A 1 116 ? -12.556 9.681 -29.081 1.00 59.12 116 ASP A N 1
ATOM 806 C CA . ASP A 1 116 ? -13.828 9.921 -28.419 1.00 59.12 116 ASP A CA 1
ATOM 807 C C . ASP A 1 116 ? -14.635 8.612 -28.433 1.00 59.12 116 ASP A C 1
ATOM 809 O O . ASP A 1 116 ? -14.909 8.076 -29.505 1.00 59.12 116 ASP A O 1
ATOM 813 N N . GLU A 1 117 ? -14.994 8.081 -27.265 1.00 62.62 117 GLU A N 1
ATOM 814 C CA . GLU A 1 117 ? -16.195 7.254 -27.152 1.00 62.62 117 GLU A CA 1
ATOM 815 C C . GLU A 1 117 ? -16.960 7.640 -25.891 1.00 62.62 117 GLU A C 1
ATOM 817 O O . GLU A 1 117 ? -16.631 7.304 -24.750 1.00 62.62 117 GLU A O 1
ATOM 822 N N . THR A 1 118 ? -18.016 8.396 -26.155 1.00 55.53 118 THR A N 1
ATOM 823 C CA . THR A 1 118 ? -19.200 8.508 -25.325 1.00 55.53 118 THR A CA 1
ATOM 824 C C . THR A 1 118 ? -19.908 7.151 -25.337 1.00 55.53 118 THR A C 1
ATOM 826 O O . THR A 1 118 ? -20.482 6.761 -26.349 1.00 55.53 118 THR A O 1
ATOM 829 N N . THR A 1 119 ? -19.923 6.432 -24.214 1.00 58.56 119 THR A N 1
ATOM 830 C CA . THR A 1 119 ? -20.876 5.328 -24.024 1.00 58.56 119 THR A CA 1
ATOM 831 C C . THR A 1 119 ? -21.717 5.591 -22.787 1.00 58.56 119 THR A C 1
ATOM 833 O O . THR A 1 119 ? -21.385 5.253 -21.653 1.00 58.56 119 THR A O 1
ATOM 836 N N . GLU A 1 120 ? -22.835 6.251 -23.058 1.00 61.88 120 GLU A N 1
ATOM 837 C CA . GLU A 1 120 ? -24.055 6.223 -22.272 1.00 61.88 120 GLU A CA 1
ATOM 838 C C . GLU A 1 120 ? -24.527 4.764 -22.157 1.00 61.88 120 GLU A C 1
ATOM 840 O O . GLU A 1 120 ? -24.856 4.130 -23.155 1.00 61.88 120 GLU A O 1
ATOM 845 N N . SER A 1 121 ? -24.559 4.207 -20.946 1.00 60.44 121 SER A N 1
ATOM 846 C CA . SER A 1 121 ? -25.345 3.001 -20.679 1.00 60.44 121 SER A CA 1
ATOM 847 C C . SER A 1 121 ? -26.049 3.137 -19.343 1.00 60.44 121 SER A C 1
ATOM 849 O O . SER A 1 121 ? -25.544 2.799 -18.274 1.00 60.44 121 SER A O 1
ATOM 851 N N . SER A 1 122 ? -27.255 3.671 -19.471 1.00 55.62 122 SER A N 1
ATOM 852 C CA . SER A 1 122 ? -28.341 3.622 -18.513 1.00 55.62 122 SER A CA 1
ATOM 853 C C . SER A 1 122 ? -28.696 2.166 -18.185 1.0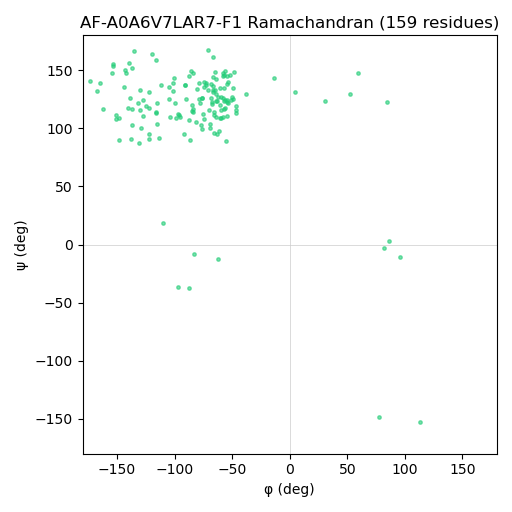0 55.62 122 SER A C 1
ATOM 855 O O . SER A 1 122 ? -29.029 1.389 -19.079 1.00 55.62 122 SER A O 1
ATOM 857 N N . ALA A 1 123 ? -28.653 1.795 -16.907 1.00 57.69 123 ALA A N 1
ATOM 858 C CA . ALA A 1 123 ? -29.361 0.628 -16.390 1.00 57.69 123 ALA A CA 1
ATOM 859 C C . ALA A 1 123 ? -29.931 0.971 -15.008 1.00 57.69 123 ALA A C 1
ATOM 861 O O . ALA A 1 123 ? -29.211 1.338 -14.081 1.00 57.69 123 ALA A O 1
ATOM 862 N N . ALA A 1 124 ? -31.257 0.918 -14.937 1.00 65.19 124 ALA A N 1
ATOM 863 C CA . ALA A 1 124 ? -32.106 1.228 -13.797 1.00 65.19 124 ALA A CA 1
ATOM 864 C C . ALA A 1 124 ? -31.929 0.232 -12.623 1.00 65.19 124 ALA A C 1
ATOM 866 O O . ALA A 1 124 ? -31.436 -0.880 -12.829 1.00 65.19 124 ALA A O 1
ATOM 867 N N . PRO A 1 125 ? -32.354 0.603 -11.398 1.00 57.72 125 PRO A N 1
ATOM 868 C CA . PRO A 1 125 ? -32.243 -0.243 -10.214 1.00 57.72 125 PRO A CA 1
ATOM 869 C C . PRO A 1 125 ? -33.277 -1.374 -10.256 1.00 57.72 125 PRO A C 1
ATOM 871 O O . PRO A 1 125 ? -34.445 -1.143 -10.557 1.00 57.72 125 PRO A O 1
ATOM 874 N N . SER A 1 126 ? -32.854 -2.594 -9.926 1.00 60.25 126 SER A N 1
ATOM 875 C CA . SER A 1 126 ? -33.778 -3.682 -9.601 1.00 60.25 126 SER A CA 1
ATOM 876 C C . SER A 1 126 ? -33.944 -3.746 -8.089 1.00 60.25 126 SER A C 1
ATOM 878 O O . SER A 1 126 ? -33.015 -4.083 -7.356 1.00 60.25 126 SER A O 1
ATOM 880 N N . GLU A 1 127 ? -35.135 -3.366 -7.643 1.00 66.38 127 GLU A N 1
ATOM 881 C CA . GLU A 1 127 ? -35.693 -3.730 -6.350 1.00 66.38 127 GLU A CA 1
ATOM 882 C C . GLU A 1 127 ? -35.968 -5.242 -6.355 1.00 66.38 127 GLU A C 1
ATOM 884 O O . GLU A 1 127 ? -36.737 -5.705 -7.190 1.00 66.38 127 GLU A O 1
ATOM 889 N N . GLU A 1 128 ? -35.396 -6.012 -5.424 1.00 58.44 128 GLU A N 1
ATOM 890 C CA . GLU A 1 128 ? -36.061 -7.233 -4.955 1.00 58.44 128 GLU A CA 1
ATOM 891 C C . GLU A 1 128 ? -35.694 -7.566 -3.500 1.00 58.44 128 GLU A C 1
ATOM 893 O O . GLU A 1 128 ? -34.571 -7.905 -3.133 1.00 58.44 128 GLU A O 1
ATOM 898 N N . THR A 1 129 ? -36.721 -7.409 -2.675 1.00 59.53 129 THR A N 1
ATOM 899 C CA . THR A 1 129 ? -36.998 -7.964 -1.354 1.00 59.53 129 THR A CA 1
ATOM 900 C C . THR A 1 129 ? -36.562 -9.420 -1.150 1.00 59.53 129 THR A C 1
ATOM 902 O O . THR A 1 129 ? -37.069 -10.294 -1.838 1.00 59.53 129 THR A O 1
ATOM 905 N N . THR A 1 130 ? -35.829 -9.726 -0.067 1.00 59.41 130 THR A N 1
ATOM 906 C CA . THR A 1 130 ? -36.247 -10.772 0.898 1.00 59.41 130 THR A CA 1
ATOM 907 C C . THR A 1 130 ? -35.507 -10.654 2.237 1.00 59.41 130 THR A C 1
ATOM 909 O O . THR A 1 130 ? -34.297 -10.828 2.322 1.00 59.41 130 THR A O 1
ATOM 912 N N . VAL A 1 131 ? -36.264 -10.393 3.303 1.00 66.06 131 VAL A N 1
ATOM 913 C CA . VAL A 1 131 ? -35.902 -10.738 4.686 1.00 66.06 131 VAL A CA 1
ATOM 914 C C . VAL A 1 131 ? -36.392 -12.159 4.977 1.00 66.06 131 VAL A C 1
ATOM 916 O O . VAL A 1 131 ? -37.495 -12.513 4.557 1.00 66.06 131 VAL A O 1
ATOM 919 N N . PRO A 1 132 ? -35.651 -12.932 5.782 1.00 60.19 132 PRO A N 1
ATOM 920 C CA . PRO A 1 132 ? -36.312 -13.629 6.873 1.00 60.19 132 PRO A CA 1
ATOM 921 C C . PRO A 1 132 ? -35.684 -13.252 8.213 1.00 60.19 132 PRO A C 1
ATOM 923 O O . PRO A 1 132 ? -34.470 -13.245 8.398 1.00 60.19 132 PRO A O 1
ATOM 926 N N . ALA A 1 133 ? -36.573 -12.918 9.143 1.00 59.88 133 ALA A N 1
ATOM 927 C CA . ALA A 1 133 ? -36.281 -12.794 10.553 1.00 59.88 133 ALA A CA 1
ATOM 928 C C . ALA A 1 133 ? -35.875 -14.159 11.117 1.00 59.88 133 ALA A C 1
ATOM 930 O O . ALA A 1 133 ? -36.630 -15.120 10.985 1.00 59.88 133 ALA A O 1
ATOM 931 N N . GLU A 1 134 ? -34.750 -14.213 11.820 1.00 57.50 134 GLU A N 1
ATOM 932 C CA . GLU A 1 134 ? -34.532 -15.236 12.835 1.00 57.50 134 GLU A CA 1
ATOM 933 C C . GLU A 1 134 ? -34.094 -14.542 14.123 1.00 57.50 134 GLU A C 1
ATOM 935 O O . GLU A 1 134 ? -32.964 -14.089 14.292 1.00 57.50 134 GLU A O 1
ATOM 940 N N . SER A 1 135 ? -35.072 -14.388 15.014 1.00 58.25 135 SER A N 1
ATOM 941 C CA . SER A 1 135 ? -34.842 -14.177 16.431 1.00 58.25 135 SER A CA 1
ATOM 942 C C . SER A 1 135 ? -34.165 -15.415 16.999 1.00 58.25 135 SER A C 1
ATOM 944 O O . SER A 1 135 ? -34.737 -16.499 16.955 1.00 58.25 135 SER A O 1
ATOM 946 N N . THR A 1 136 ? -33.004 -15.246 17.616 1.00 57.38 136 THR A N 1
ATOM 947 C CA . THR A 1 136 ? -32.581 -16.082 18.744 1.00 57.38 136 THR A CA 1
ATOM 948 C C . THR A 1 136 ? -31.726 -15.216 19.666 1.00 57.38 136 THR A C 1
ATOM 950 O O . THR A 1 136 ? -30.519 -15.094 19.504 1.00 57.38 136 THR A O 1
ATOM 953 N N . GLU A 1 137 ? -32.390 -14.569 20.620 1.00 68.44 137 GLU A N 1
ATOM 954 C CA . GLU A 1 137 ? -31.832 -14.393 21.964 1.00 68.44 137 GLU A CA 1
ATOM 955 C C . GLU A 1 137 ? -32.176 -15.682 22.740 1.00 68.44 137 GLU A C 1
ATOM 957 O O . GLU A 1 137 ? -33.219 -16.282 22.447 1.00 68.44 137 GLU A O 1
ATOM 962 N N . PRO A 1 138 ? -31.341 -16.143 23.690 1.00 58.22 138 PRO A N 1
ATOM 963 C CA . PRO A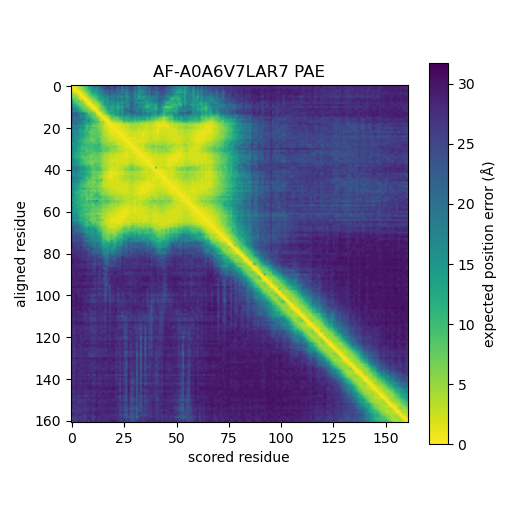 1 138 ? -31.157 -15.381 24.926 1.00 58.22 138 PRO A CA 1
ATOM 964 C C . PRO A 1 138 ? -29.729 -15.385 25.517 1.00 58.22 138 PRO A C 1
ATOM 966 O O . PRO A 1 138 ? -29.003 -16.363 25.409 1.00 58.22 138 PRO A O 1
ATOM 969 N N . SER A 1 139 ? -29.418 -14.279 26.204 1.00 61.00 139 SER A N 1
ATOM 970 C CA . SER A 1 139 ? -28.962 -14.195 27.609 1.00 61.00 139 SER A CA 1
ATOM 971 C C . SER A 1 139 ? -27.674 -14.898 28.102 1.00 61.00 139 SER A C 1
ATOM 973 O O . SER A 1 139 ? -27.365 -16.019 27.730 1.00 61.00 139 SER A O 1
ATOM 975 N N . GLU A 1 140 ? -27.045 -14.229 29.088 1.00 55.88 140 GLU A N 1
ATOM 976 C CA . GLU A 1 140 ? -25.880 -14.601 29.933 1.00 55.88 140 GLU A CA 1
ATOM 977 C C . GLU A 1 140 ? -24.507 -14.308 29.283 1.00 55.88 140 GLU A C 1
ATOM 979 O O . GLU A 1 140 ? -24.226 -14.743 28.180 1.00 55.88 140 GLU A O 1
ATOM 984 N N . GLU A 1 141 ? -23.572 -13.530 29.838 1.00 63.28 141 GLU A N 1
ATOM 985 C CA . GLU A 1 141 ? -23.251 -13.136 31.215 1.00 63.28 141 GLU A CA 1
ATOM 986 C C . GLU A 1 141 ? -22.298 -11.909 31.149 1.00 63.28 141 GLU A C 1
ATOM 988 O O . GLU A 1 141 ? -21.402 -11.887 30.299 1.00 63.28 141 GLU A O 1
ATOM 993 N N . PRO A 1 142 ? -22.434 -10.863 31.989 1.00 62.53 142 PRO A N 1
ATOM 994 C CA . PRO A 1 142 ? -21.436 -9.801 32.051 1.00 62.53 142 PRO A CA 1
ATOM 995 C C . PRO A 1 142 ? -20.205 -10.288 32.828 1.00 62.53 142 PRO A C 1
ATOM 997 O O . PRO A 1 142 ? -20.183 -10.255 34.059 1.00 62.53 142 PRO A O 1
ATOM 1000 N N . SER A 1 143 ? -19.160 -10.703 32.110 1.00 68.25 143 SER A N 1
ATOM 1001 C CA . SER A 1 143 ? -17.830 -10.894 32.695 1.00 68.25 143 SER A CA 1
ATOM 1002 C C . SER A 1 143 ? -17.373 -9.595 33.357 1.00 68.25 143 SER A C 1
ATOM 1004 O O . SER A 1 143 ? -17.242 -8.552 32.713 1.00 68.25 143 SER A O 1
ATOM 1006 N N . ALA A 1 144 ? -17.179 -9.669 34.670 1.00 74.62 144 ALA A N 1
ATOM 1007 C CA . ALA A 1 144 ? -16.737 -8.580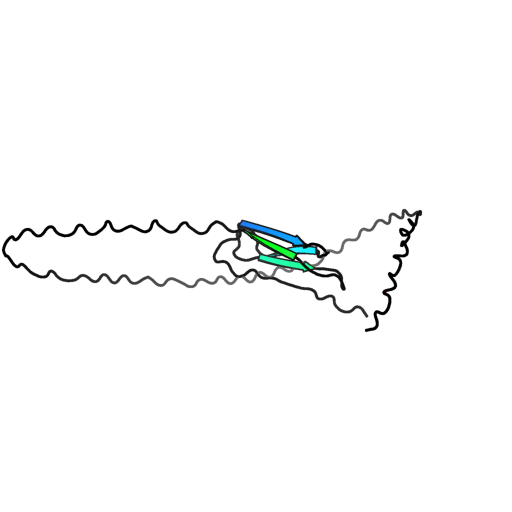 35.524 1.00 74.62 144 ALA A CA 1
ATOM 1008 C C . ALA A 1 144 ? -15.453 -7.905 34.993 1.00 74.62 144 ALA A C 1
ATOM 1010 O O . ALA A 1 144 ? -14.578 -8.588 34.454 1.00 74.62 144 ALA A O 1
ATOM 1011 N N . PRO A 1 145 ? -15.286 -6.581 35.176 1.00 75.25 145 P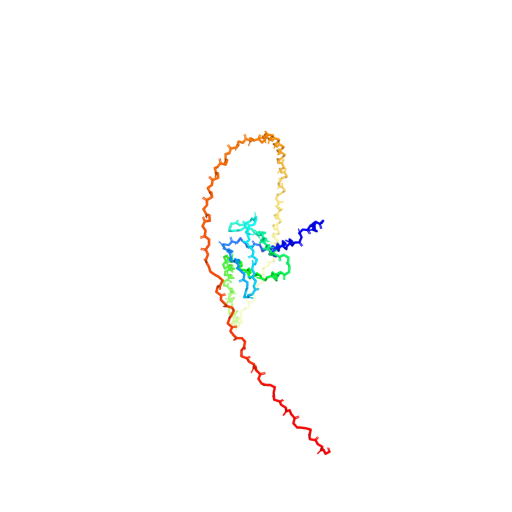RO A N 1
ATOM 1012 C CA . PRO A 1 145 ? -14.012 -5.935 34.896 1.00 75.25 145 PRO A CA 1
ATOM 1013 C C . PRO A 1 145 ? -12.923 -6.478 35.842 1.00 75.25 145 PRO A C 1
ATOM 1015 O O . PRO A 1 145 ? -13.206 -6.712 37.023 1.00 75.25 145 PRO A O 1
ATOM 1018 N N . PRO A 1 146 ? -11.674 -6.662 35.373 1.00 73.44 146 PRO A N 1
ATOM 1019 C CA . PRO A 1 146 ? -10.564 -6.998 36.253 1.00 73.44 146 PRO A CA 1
ATOM 1020 C C . PRO A 1 146 ? -10.373 -5.887 37.290 1.00 73.44 146 PRO A C 1
ATOM 1022 O O . PRO A 1 146 ? -10.410 -4.697 36.971 1.00 73.44 146 PRO A O 1
ATOM 1025 N N . ALA A 1 147 ? -10.197 -6.296 38.546 1.00 71.50 147 ALA A N 1
ATOM 1026 C CA . ALA A 1 147 ? -9.940 -5.411 39.667 1.00 71.50 147 ALA A CA 1
ATOM 1027 C C . ALA A 1 147 ? -8.732 -4.510 39.367 1.00 71.50 147 ALA A C 1
ATOM 1029 O O . ALA A 1 147 ? -7.631 -4.997 39.116 1.00 71.50 147 ALA A O 1
ATOM 1030 N N . GLN A 1 148 ? -8.942 -3.194 39.402 1.00 63.12 148 GLN A N 1
ATOM 1031 C CA . GLN A 1 148 ? -7.846 -2.239 39.496 1.00 63.12 148 GLN A CA 1
ATOM 1032 C C . GLN A 1 148 ? -7.173 -2.438 40.855 1.00 63.12 148 GLN A C 1
ATOM 1034 O O . GLN A 1 148 ? -7.783 -2.192 41.897 1.00 63.12 148 GLN A O 1
ATOM 1039 N N . GLU A 1 149 ? -5.925 -2.897 40.852 1.00 69.50 149 GLU A N 1
ATOM 1040 C CA . GLU A 1 149 ? -5.078 -2.797 42.034 1.00 69.50 149 GLU A CA 1
ATOM 1041 C C . GLU A 1 149 ? -4.809 -1.310 42.326 1.00 69.50 149 GLU A C 1
ATOM 1043 O O . GLU A 1 149 ? -4.474 -0.553 41.407 1.00 69.50 149 GLU A O 1
ATOM 1048 N N . PRO A 1 150 ? -4.951 -0.850 43.582 1.00 65.62 150 PRO A N 1
ATOM 1049 C CA . PRO A 1 150 ? -4.560 0.499 43.950 1.00 65.62 150 PRO A CA 1
ATOM 1050 C C . PRO A 1 150 ? -3.034 0.593 43.883 1.00 65.62 150 PRO A C 1
ATOM 1052 O O . PRO A 1 150 ? -2.324 0.102 44.760 1.00 65.62 150 PRO A O 1
ATOM 1055 N N . SER A 1 151 ? -2.520 1.222 42.826 1.00 67.25 151 SER A N 1
ATOM 1056 C CA . SER A 1 151 ? -1.105 1.567 42.741 1.00 67.25 151 SER A CA 1
ATOM 1057 C C . SER A 1 151 ? -0.826 2.667 43.761 1.00 67.25 151 SER A C 1
ATOM 1059 O O . SER A 1 151 ? -1.151 3.835 43.555 1.00 67.25 151 SER A O 1
ATOM 1061 N N . SER A 1 152 ? -0.275 2.250 44.895 1.00 67.19 152 SER A N 1
ATOM 1062 C CA . SER A 1 152 ? 0.141 3.094 46.004 1.00 67.19 152 SER A CA 1
ATOM 1063 C C . SER A 1 152 ? 1.035 4.239 45.534 1.00 67.19 152 SER A C 1
ATOM 1065 O O . SER A 1 152 ? 2.082 4.038 44.921 1.00 67.19 152 SER A O 1
ATOM 1067 N N . GLU A 1 153 ? 0.599 5.443 45.872 1.00 63.44 153 GLU A N 1
ATOM 1068 C CA . GLU A 1 153 ? 1.332 6.700 45.826 1.00 63.44 153 GLU A CA 1
ATOM 1069 C C . GLU A 1 153 ? 2.653 6.594 46.617 1.00 63.44 153 GLU A C 1
ATOM 1071 O O . GLU A 1 153 ? 2.622 6.295 47.814 1.00 63.44 153 GLU A O 1
ATOM 1076 N N . PRO A 1 154 ? 3.832 6.842 46.016 1.00 67.69 154 PRO A N 1
ATOM 1077 C CA . PRO A 1 154 ? 5.030 7.096 46.795 1.00 67.69 154 PRO A CA 1
ATOM 1078 C C . PRO A 1 154 ? 5.033 8.562 47.241 1.00 67.69 154 PRO A C 1
ATOM 1080 O O . PRO A 1 154 ? 5.295 9.478 46.460 1.00 67.69 154 PRO A O 1
ATOM 1083 N N . SER A 1 155 ? 4.752 8.781 48.526 1.00 67.00 155 SER A N 1
ATOM 1084 C CA . SER A 1 155 ? 5.000 10.051 49.206 1.00 67.00 155 SER A CA 1
ATOM 1085 C C . SER A 1 155 ? 6.493 10.391 49.140 1.00 67.00 155 SER A C 1
ATOM 1087 O O . SER A 1 155 ? 7.314 9.769 49.814 1.00 67.00 155 SER A O 1
ATOM 1089 N N . SER A 1 156 ? 6.856 11.393 48.346 1.00 73.81 156 SER A N 1
ATOM 1090 C CA . SER A 1 156 ? 8.196 11.980 48.397 1.00 73.81 156 SER A CA 1
ATOM 1091 C C . SER A 1 156 ? 8.312 12.889 49.628 1.00 73.81 156 SER A C 1
ATOM 1093 O O . SER A 1 156 ? 7.491 13.799 49.778 1.00 73.81 156 SER A O 1
ATOM 1095 N N . PRO A 1 157 ? 9.310 12.701 50.511 1.00 71.88 157 PRO A N 1
ATOM 1096 C CA . PRO A 1 157 ? 9.575 13.649 51.581 1.00 71.88 157 PRO A CA 1
ATOM 1097 C C . PRO A 1 157 ? 10.206 14.923 51.011 1.00 71.88 157 PRO A C 1
ATOM 1099 O O . PRO A 1 157 ? 11.109 14.882 50.176 1.00 71.88 157 PRO A O 1
ATOM 1102 N N . ALA A 1 158 ? 9.736 16.068 51.500 1.00 64.56 158 ALA A N 1
ATOM 1103 C CA . ALA A 1 158 ? 10.366 17.357 51.278 1.00 64.56 158 ALA A CA 1
ATOM 1104 C C . ALA A 1 158 ? 11.803 17.337 51.828 1.00 64.56 158 ALA A C 1
ATOM 1106 O O . ALA A 1 158 ? 12.011 17.210 53.034 1.00 64.56 158 ALA A O 1
ATOM 1107 N N . SER A 1 159 ? 12.796 17.484 50.952 1.00 66.44 159 SER A N 1
ATOM 1108 C CA . SER A 1 159 ? 14.153 17.840 51.359 1.00 66.44 159 SER A CA 1
ATOM 1109 C C . SER A 1 159 ? 14.272 19.358 51.415 1.00 66.44 159 SER A C 1
ATOM 1111 O O . SER A 1 159 ? 14.300 20.032 50.389 1.00 66.44 159 SER A O 1
ATOM 1113 N N . SER A 1 160 ? 14.338 19.884 52.636 1.00 65.88 160 SER A N 1
ATOM 1114 C CA . SER A 1 160 ? 14.921 21.192 52.921 1.00 65.88 160 SER A CA 1
ATOM 1115 C C . SER A 1 160 ? 16.444 21.089 52.874 1.00 65.88 160 SER A C 1
ATOM 1117 O O . SER A 1 160 ? 17.013 20.272 53.598 1.00 65.88 160 SER A O 1
ATOM 1119 N N . ASN A 1 161 ? 17.082 21.934 52.065 1.00 56.25 161 ASN A N 1
ATOM 1120 C CA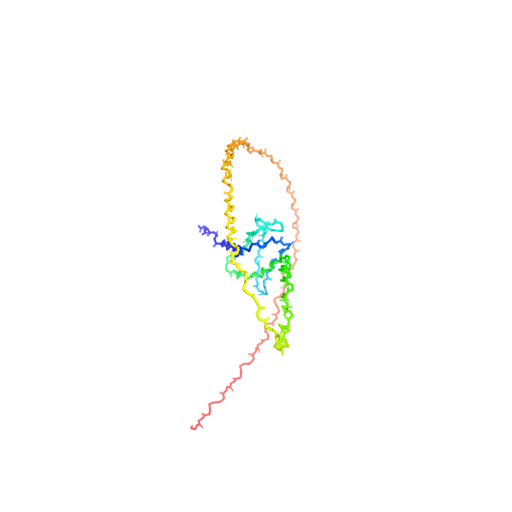 . ASN A 1 161 ? 18.271 22.698 52.458 1.00 56.25 161 ASN A CA 1
ATOM 1121 C C . ASN A 1 161 ? 18.485 23.870 51.498 1.00 56.25 161 ASN A C 1
ATOM 1123 O O . ASN A 1 161 ? 18.480 23.616 50.273 1.00 56.25 161 ASN A O 1
#

Mean predicted aligned error: 20.97 Å

Solvent-accessible surface area (backbone atoms only — not comparable to full-atom values): 11818 Å² total; per-residue (Å²): 133,87,77,84,89,80,68,79,56,70,56,65,55,79,77,42,97,55,47,24,64,42,75,48,74,45,59,37,96,88,29,77,38,51,72,45,80,77,44,71,36,61,80,25,51,43,38,33,39,42,47,43,55,60,95,92,57,54,78,43,71,48,73,48,78,40,54,73,79,78,79,78,75,75,79,78,79,73,71,70,76,76,76,74,79,78,84,70,94,73,81,88,85,90,81,82,88,81,80,86,81,87,81,87,78,82,83,84,89,83,78,94,79,83,82,89,77,90,76,87,77,91,76,80,89,82,88,80,90,83,86,80,90,76,90,80,82,80,87,88,76,86,81,73,79,80,81,81,75,83,79,76,80,82,85,76,80,87,82,86,130

Secondary structure (DSSP, 8-state):
-PPP------EE----SSPP-EEEEEEPTT---EEEEEEE-TTSS-EEEEEE--TTS---EEEEEE-PPPPPPPP---PPP------------------------PPPP---------------------------------PPPPP--------------

Nearest PDB structures (foldseek):
  4uid-assembly2_B  TM=5.802E-01  e=2.809E+00  Geobacillus stearothermophilus
  4uid-assembly1_A  TM=7.094E-01  e=8.159E+00  Geobacillus stearothermophilus

Radius of gyration: 36.48 Å; Cα contacts (8 Å, |Δi|>4): 147; chains: 1; bounding box: 99×39×99 Å

Foldseek 3Di:
DDDDDDDWDFPKPPQDPFAWQAKDKAFDPQAPWDKDWDDHGGRGSITTIGTHDDVPGDGHMDMDTDGPDDPDPDPPPPPPPPPPPPDDDDDDDDDDDDDDDDDDDDDDDDDDDDDDDDDDDDDDDDDDDDDDDDDDDDDDDPDDDPDDDPPDDDDDDDDDD

InterPro domains:
  IPR031734 Transcription activator MBF2 [PF15868] (17-67)

Organism: NCBI:txid1563983